Protein AF-A0AAX3SZV2-F1 (afdb_monomer)

Radius of gyration: 23.67 Å; Cα contacts (8 Å, |Δi|>4): 19; chains: 1; bounding box: 42×22×76 Å

Solvent-accessible surface area (backbone atoms only — not comparable to full-atom values): 6037 Å² total; per-residue (Å²): 130,87,80,81,71,80,52,79,66,55,51,52,48,54,53,51,53,49,52,53,50,51,50,50,51,53,51,51,53,52,52,50,52,53,52,50,54,52,47,52,53,53,50,56,53,54,66,71,45,92,61,97,43,70,66,72,57,49,50,54,52,52,51,48,54,54,49,53,52,54,49,52,54,51,50,53,51,51,53,50,50,53,52,53,49,52,52,56,52,52,53,51,53,49,53,57,48,52,60,45,53,64,57,74,76,108

Sequence (106 aa):
MDMKFWTTKEYKKIKRDFIIRNFAFGFCYFLFLISFIMCIVCFIISINFEVEIILVILFPFLLLILSVWNLFDLIMEHISEIKRFKVTVLKKQIEELEGKMLRGLR

Organism: Spiroplasma citri (NCBI:txid2133)

Foldseek 3Di:
DDCPDDDPVVLVVLVVVLVVVVVVLVVVVVVLVVLVVVLVVQQVVVVVPPDPPPPSNVVSVVVNVVSVVVNVVSVVVNVVSVVVNVVSVVVVVVVVVVVVVVVVVD

Mean predicted aligned error: 8.85 Å

Secondary structure (DSSP, 8-state):
----PPPHHHHHHHHHHHHHHHHHHHHHHHHHHHHHHHHHHHHHHHHHTT---HHHHHHHHHHHHHHHHHHHHHHHHHHHHHHHHHHHHHHHHHHHHHHHHHHHT-

Structure (mmCIF, N/CA/C/O backbone):
data_AF-A0AAX3SZV2-F1
#
_entry.id   AF-A0AAX3SZV2-F1
#
loop_
_atom_site.group_PDB
_atom_site.id
_atom_site.type_symbol
_atom_site.label_atom_id
_atom_site.label_alt_id
_atom_site.label_comp_id
_atom_site.label_asym_id
_atom_site.label_entity_id
_atom_site.label_seq_id
_atom_site.pdbx_PDB_ins_code
_atom_site.Cartn_x
_atom_site.Cartn_y
_atom_site.Cartn_z
_atom_site.occupancy
_atom_site.B_iso_or_equiv
_atom_site.auth_seq_id
_atom_site.auth_comp_id
_atom_site.auth_asym_id
_atom_site.auth_atom_id
_atom_site.pdbx_PDB_model_num
ATOM 1 N N . MET A 1 1 ? -18.310 15.865 25.641 1.00 40.84 1 MET A N 1
ATOM 2 C CA . MET A 1 1 ? -18.270 15.475 24.216 1.00 40.84 1 MET A CA 1
ATOM 3 C C . MET A 1 1 ? -18.672 14.013 24.177 1.00 40.84 1 MET A C 1
ATOM 5 O O . MET A 1 1 ? -17.958 13.205 24.757 1.00 40.84 1 MET A O 1
ATOM 9 N N . ASP A 1 2 ? -19.859 13.705 23.655 1.00 36.44 2 ASP A N 1
ATOM 10 C CA . ASP A 1 2 ? -20.458 12.371 23.756 1.00 36.44 2 ASP A CA 1
ATOM 11 C C . ASP A 1 2 ? -19.582 11.321 23.073 1.00 36.44 2 ASP A C 1
ATOM 13 O O . ASP A 1 2 ? -19.539 11.208 21.847 1.00 36.44 2 ASP A O 1
ATOM 17 N N . MET A 1 3 ? -18.879 10.533 23.883 1.00 47.41 3 MET A N 1
ATOM 18 C CA . MET A 1 3 ? -18.174 9.339 23.440 1.00 47.41 3 MET A CA 1
ATOM 19 C C . MET A 1 3 ? -19.209 8.236 23.199 1.00 47.41 3 MET A C 1
ATOM 21 O O . MET A 1 3 ? -19.333 7.289 23.969 1.00 47.41 3 MET A O 1
ATOM 25 N N . LYS A 1 4 ? -20.019 8.370 22.143 1.00 48.12 4 LYS A N 1
ATOM 26 C CA . LYS A 1 4 ? -20.800 7.238 21.634 1.00 48.12 4 LYS A CA 1
ATOM 27 C C . LYS A 1 4 ? -19.824 6.287 20.950 1.00 48.12 4 LYS A C 1
ATOM 29 O O . LYS A 1 4 ? -19.471 6.441 19.784 1.00 48.12 4 LYS A O 1
ATOM 34 N N . PHE A 1 5 ? -19.314 5.375 21.764 1.00 55.66 5 PHE A N 1
ATOM 35 C CA . PHE A 1 5 ? -18.343 4.362 21.403 1.00 55.66 5 PHE A CA 1
ATOM 36 C C . PHE A 1 5 ? -18.913 3.360 20.390 1.00 55.66 5 PHE A C 1
ATOM 38 O O . PHE A 1 5 ? -2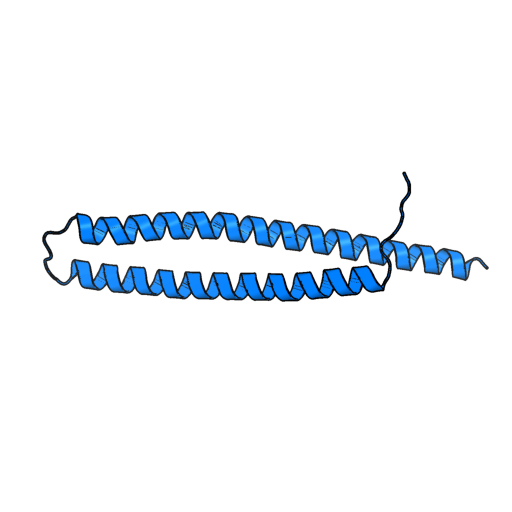0.102 3.032 20.402 1.00 55.66 5 PHE A O 1
ATOM 45 N N . TRP A 1 6 ? -18.045 2.910 19.485 1.00 60.31 6 TRP A N 1
ATOM 46 C CA . TRP A 1 6 ? -18.382 2.032 18.368 1.00 60.31 6 TRP A CA 1
ATOM 47 C C . TRP A 1 6 ? -18.782 0.647 18.887 1.00 60.31 6 TRP A C 1
ATOM 49 O O . TRP A 1 6 ? -18.086 0.038 19.699 1.00 60.31 6 TRP A O 1
ATOM 59 N N . THR A 1 7 ? -19.892 0.099 18.398 1.00 65.94 7 THR A N 1
ATOM 60 C CA . THR A 1 7 ? -20.349 -1.231 18.823 1.00 65.94 7 THR A CA 1
ATOM 61 C C . THR A 1 7 ? -19.358 -2.319 18.387 1.00 65.94 7 THR A C 1
ATOM 63 O O . THR A 1 7 ? -18.648 -2.202 17.383 1.00 65.94 7 THR A O 1
ATOM 66 N N . THR A 1 8 ? -19.335 -3.461 19.085 1.00 73.00 8 THR A N 1
ATOM 67 C CA . THR A 1 8 ? -18.438 -4.591 18.762 1.00 73.00 8 THR A CA 1
ATOM 68 C C . THR A 1 8 ? -18.598 -5.087 17.316 1.00 73.00 8 THR A C 1
ATOM 70 O O . THR A 1 8 ? -17.650 -5.621 16.734 1.00 73.00 8 THR A O 1
ATOM 73 N N . LYS A 1 9 ? -19.793 -4.911 16.727 1.00 79.88 9 LYS A N 1
ATOM 74 C CA . LYS A 1 9 ? -20.093 -5.215 15.319 1.00 79.88 9 LYS A CA 1
ATOM 75 C C . LYS A 1 9 ? -19.385 -4.255 14.367 1.00 79.88 9 LYS A C 1
ATOM 77 O O . LYS A 1 9 ? -18.789 -4.709 13.392 1.00 79.88 9 LYS A O 1
ATOM 82 N N . GLU A 1 10 ? -19.400 -2.959 14.655 1.00 80.19 10 GLU A N 1
ATOM 83 C CA . GLU A 1 10 ? -18.755 -1.974 13.792 1.00 80.19 10 GLU A CA 1
ATOM 84 C C . GLU A 1 10 ? -17.228 -2.093 13.844 1.00 80.19 10 GLU A C 1
ATOM 86 O O . GLU A 1 10 ? -16.582 -2.031 12.802 1.00 80.19 10 GLU A O 1
ATOM 91 N N . TYR A 1 11 ? -16.641 -2.404 15.007 1.00 82.38 11 TYR A N 1
ATOM 92 C CA . TYR A 1 11 ? -15.206 -2.710 15.076 1.00 82.38 11 TYR A CA 1
ATOM 93 C C . TYR A 1 11 ? -14.824 -3.925 14.214 1.00 82.38 11 TYR A C 1
ATOM 95 O O . TYR A 1 11 ? -13.802 -3.907 13.527 1.00 82.38 11 TYR A O 1
ATOM 103 N N . LYS A 1 12 ? -15.637 -4.994 14.222 1.00 86.44 12 LYS A N 1
ATOM 104 C CA . LYS A 1 12 ? -15.406 -6.162 13.352 1.00 86.44 12 LYS A CA 1
ATOM 105 C C . LYS A 1 12 ? -15.466 -5.780 11.870 1.00 86.44 12 LYS A C 1
ATOM 107 O O . LYS A 1 12 ? -14.671 -6.308 11.096 1.00 86.44 12 LYS A O 1
ATOM 112 N N . LYS A 1 13 ? -16.370 -4.867 11.494 1.00 89.25 13 LYS A N 1
ATOM 113 C CA . LYS A 1 13 ? -16.466 -4.331 10.131 1.00 89.25 13 LYS A CA 1
ATOM 114 C C . LYS A 1 13 ? -15.207 -3.544 9.757 1.00 89.25 13 LYS A C 1
ATOM 116 O O . LYS A 1 13 ? -14.555 -3.917 8.793 1.00 89.25 13 LYS A O 1
ATOM 121 N N . ILE A 1 14 ? -14.787 -2.583 10.586 1.00 87.38 14 ILE A N 1
ATOM 122 C CA . ILE A 1 14 ? -13.551 -1.804 10.371 1.00 87.38 14 ILE A CA 1
ATOM 123 C C . ILE A 1 14 ? -12.332 -2.723 10.232 1.00 87.38 14 ILE A C 1
ATOM 125 O O . ILE A 1 14 ? -11.516 -2.539 9.336 1.00 87.38 14 ILE A O 1
ATOM 129 N N . LYS A 1 15 ? -12.206 -3.739 11.096 1.00 88.69 15 LYS A N 1
ATOM 130 C CA . LYS A 1 15 ? -11.099 -4.703 11.028 1.00 88.69 15 LYS A CA 1
ATOM 131 C C . LYS A 1 15 ? -11.098 -5.488 9.716 1.00 88.69 15 LYS A C 1
ATOM 133 O O . LYS A 1 15 ? -10.032 -5.707 9.151 1.00 88.69 15 LYS A O 1
ATOM 138 N N . ARG A 1 16 ? -12.266 -5.934 9.245 1.00 92.00 16 ARG A N 1
ATOM 139 C CA . ARG A 1 16 ? -12.385 -6.636 7.961 1.00 92.00 16 ARG A CA 1
ATOM 140 C C . ARG A 1 16 ? -11.999 -5.715 6.805 1.00 92.00 16 ARG A C 1
ATOM 142 O O . ARG A 1 16 ? -11.196 -6.123 5.973 1.00 92.00 16 ARG A O 1
ATOM 149 N N . ASP A 1 17 ? -12.526 -4.496 6.792 1.00 91.75 17 ASP A N 1
ATOM 150 C CA . ASP A 1 17 ? -12.256 -3.516 5.738 1.00 91.75 17 ASP A CA 1
ATOM 151 C C . ASP A 1 17 ? -10.761 -3.170 5.681 1.00 91.75 17 ASP A C 1
ATOM 153 O O . ASP A 1 17 ? -10.176 -3.178 4.601 1.00 91.75 17 ASP A O 1
ATOM 157 N N . PHE A 1 18 ? -10.119 -2.987 6.840 1.00 91.12 18 PHE A N 1
ATOM 158 C CA . PHE A 1 18 ? -8.674 -2.773 6.941 1.00 91.12 18 PHE A CA 1
ATOM 159 C C . PHE A 1 18 ? -7.861 -3.944 6.370 1.00 91.12 18 PHE A C 1
ATOM 161 O O . PHE A 1 18 ? -6.897 -3.727 5.645 1.00 91.12 18 PHE A O 1
ATOM 168 N N . ILE A 1 19 ? -8.243 -5.197 6.651 1.00 92.25 19 ILE A N 1
ATOM 169 C CA . ILE A 1 19 ? -7.547 -6.376 6.103 1.00 92.25 19 ILE A CA 1
ATOM 170 C C . ILE A 1 19 ? -7.650 -6.407 4.574 1.00 92.25 19 ILE A C 1
ATOM 172 O O . ILE A 1 19 ? -6.648 -6.647 3.902 1.00 92.25 19 ILE A O 1
ATOM 176 N N . ILE A 1 20 ? -8.845 -6.156 4.030 1.00 93.88 20 ILE A N 1
ATOM 177 C CA . ILE A 1 20 ? -9.080 -6.151 2.580 1.00 93.88 20 ILE A CA 1
ATOM 178 C C . ILE A 1 20 ? -8.256 -5.047 1.914 1.00 93.88 20 ILE A C 1
ATOM 180 O O . ILE A 1 20 ? -7.573 -5.302 0.925 1.00 93.88 20 ILE A O 1
ATOM 184 N N . ARG A 1 21 ? -8.276 -3.835 2.472 1.00 91.00 21 ARG A N 1
ATOM 185 C CA . ARG A 1 21 ? -7.511 -2.700 1.948 1.00 91.00 21 ARG A CA 1
ATOM 186 C C . ARG A 1 21 ? -6.006 -2.921 2.054 1.00 91.00 21 ARG A C 1
ATOM 188 O O . ARG A 1 21 ? -5.303 -2.697 1.079 1.00 91.00 21 ARG A O 1
ATOM 195 N N . ASN A 1 22 ? -5.511 -3.458 3.168 1.00 91.69 22 ASN A N 1
ATOM 196 C CA . ASN A 1 22 ? -4.099 -3.820 3.324 1.00 91.69 22 ASN A CA 1
ATOM 197 C C . ASN A 1 22 ? -3.654 -4.870 2.291 1.00 91.69 22 ASN A C 1
ATOM 199 O O . ASN A 1 22 ? -2.565 -4.770 1.729 1.00 91.69 22 ASN A O 1
ATOM 203 N N . PHE A 1 23 ? -4.507 -5.856 1.998 1.00 93.25 23 PHE A N 1
ATOM 204 C CA . PHE A 1 23 ? -4.250 -6.812 0.922 1.00 93.25 23 PHE A CA 1
ATOM 205 C C . PHE A 1 23 ? -4.216 -6.126 -0.452 1.00 93.25 23 PHE A C 1
ATOM 207 O O . PHE A 1 23 ? -3.314 -6.393 -1.243 1.00 93.25 23 PHE A O 1
ATOM 214 N N . ALA A 1 24 ? -5.141 -5.196 -0.713 1.00 92.19 24 ALA A N 1
ATOM 215 C CA . ALA A 1 24 ? -5.149 -4.403 -1.940 1.00 92.19 24 ALA A CA 1
ATOM 216 C C . ALA A 1 24 ? -3.876 -3.547 -2.087 1.00 92.19 24 ALA A C 1
ATOM 218 O O . ALA A 1 24 ? -3.276 -3.554 -3.157 1.00 92.19 24 ALA A O 1
ATOM 219 N N . PHE A 1 25 ? -3.400 -2.894 -1.019 1.00 91.31 25 PHE A N 1
ATOM 220 C CA . PHE A 1 25 ? -2.119 -2.177 -1.031 1.00 91.31 25 PHE A CA 1
ATOM 221 C C . PHE A 1 25 ? -0.951 -3.104 -1.377 1.00 91.31 25 PHE A C 1
ATOM 223 O O . PHE A 1 25 ? -0.137 -2.766 -2.234 1.00 91.31 25 PHE A O 1
ATOM 230 N N . GLY A 1 26 ? -0.889 -4.289 -0.761 1.00 91.06 26 GLY A N 1
ATOM 231 C CA . GLY A 1 26 ? 0.128 -5.293 -1.081 1.00 91.06 26 GLY A CA 1
ATOM 232 C C . GLY A 1 26 ? 0.093 -5.719 -2.552 1.00 91.06 26 GLY A C 1
ATOM 233 O O . GLY A 1 26 ? 1.137 -5.799 -3.198 1.00 91.06 26 GLY A O 1
ATOM 234 N N . PHE A 1 27 ? -1.105 -5.926 -3.103 1.00 92.56 27 PHE A N 1
ATOM 235 C CA . PHE A 1 27 ? -1.287 -6.238 -4.519 1.00 92.56 27 PHE A CA 1
ATOM 236 C C . PHE A 1 27 ? -0.832 -5.088 -5.431 1.00 92.56 27 PHE A C 1
ATOM 238 O O . PHE A 1 27 ? -0.102 -5.324 -6.392 1.00 92.56 27 PHE A O 1
ATOM 245 N N . CYS A 1 28 ? -1.178 -3.839 -5.105 1.00 90.81 28 CYS A N 1
ATOM 246 C CA . CYS A 1 28 ? -0.713 -2.666 -5.846 1.00 90.81 28 CYS A CA 1
ATOM 247 C C . CYS A 1 28 ? 0.818 -2.563 -5.847 1.00 90.81 28 CYS A C 1
ATOM 249 O O . CYS A 1 28 ? 1.411 -2.337 -6.900 1.00 90.81 28 CYS A O 1
ATOM 251 N N . TYR A 1 29 ? 1.479 -2.785 -4.706 1.00 91.81 29 TYR A N 1
ATOM 252 C CA . TYR A 1 29 ? 2.944 -2.789 -4.637 1.00 91.81 29 TYR A CA 1
ATOM 253 C C . TYR A 1 29 ? 3.569 -3.866 -5.527 1.00 91.81 29 TYR A C 1
ATOM 255 O O . TYR A 1 29 ? 4.573 -3.614 -6.193 1.00 91.81 29 TYR A O 1
ATOM 263 N N . PHE A 1 30 ? 2.957 -5.049 -5.587 1.00 92.06 30 PHE A N 1
ATOM 264 C CA . PHE A 1 30 ? 3.410 -6.118 -6.471 1.00 92.06 30 PHE A CA 1
ATOM 265 C C . PHE A 1 30 ? 3.261 -5.748 -7.957 1.00 92.06 30 PHE A C 1
ATOM 267 O O . PHE A 1 30 ? 4.182 -5.971 -8.743 1.00 92.06 30 PHE A O 1
ATOM 274 N N . LEU A 1 31 ? 2.149 -5.115 -8.342 1.00 89.00 31 LEU A N 1
ATOM 275 C CA . LEU A 1 31 ? 1.959 -4.608 -9.706 1.00 89.00 31 LEU A CA 1
ATOM 276 C C . LEU A 1 31 ? 2.971 -3.516 -10.070 1.00 89.00 31 LEU A C 1
ATOM 278 O O . LEU A 1 31 ? 3.492 -3.518 -11.188 1.00 89.00 31 LEU A O 1
ATOM 282 N N . PHE A 1 32 ? 3.281 -2.613 -9.136 1.00 88.69 32 PHE A N 1
ATOM 283 C CA . PHE A 1 32 ? 4.327 -1.607 -9.325 1.00 88.69 32 PHE A CA 1
ATOM 284 C C . PHE A 1 32 ? 5.690 -2.251 -9.577 1.00 88.69 32 PHE A C 1
ATOM 286 O O . PHE A 1 32 ? 6.391 -1.842 -10.500 1.00 88.69 32 PHE A O 1
ATOM 293 N N . LEU A 1 33 ? 6.040 -3.292 -8.814 1.00 88.88 33 LEU A N 1
ATOM 294 C CA . LEU A 1 33 ? 7.287 -4.029 -9.004 1.00 88.88 33 LEU A CA 1
ATOM 295 C C . LEU A 1 33 ? 7.372 -4.654 -10.404 1.00 88.88 33 LEU A C 1
ATOM 297 O O . LEU A 1 33 ? 8.377 -4.479 -11.090 1.00 88.88 33 LEU A O 1
ATOM 301 N N . ILE A 1 34 ? 6.314 -5.339 -10.852 1.00 89.94 34 ILE A N 1
ATOM 302 C CA . ILE A 1 34 ? 6.267 -5.931 -12.199 1.00 89.94 34 ILE A CA 1
ATOM 303 C C . ILE A 1 34 ? 6.408 -4.845 -13.269 1.00 89.94 34 ILE A C 1
ATOM 305 O O . ILE A 1 34 ? 7.207 -4.984 -14.193 1.00 89.94 34 ILE A O 1
ATOM 309 N N . SER A 1 35 ? 5.662 -3.748 -13.130 1.00 85.06 35 SER A N 1
ATOM 310 C CA . SER A 1 35 ? 5.678 -2.643 -14.094 1.00 85.06 35 SER A CA 1
ATOM 311 C C . SER A 1 35 ? 7.064 -2.005 -14.197 1.00 85.06 35 SER A C 1
ATOM 313 O O . SER A 1 35 ? 7.538 -1.719 -15.295 1.00 85.06 35 SER A O 1
ATOM 315 N N . PHE A 1 36 ? 7.750 -1.847 -13.064 1.00 84.88 36 PHE A N 1
ATOM 316 C CA . PHE A 1 36 ? 9.118 -1.344 -13.006 1.00 84.88 36 PHE A CA 1
ATOM 317 C C . PHE A 1 36 ? 10.108 -2.272 -13.725 1.00 84.88 36 PHE A C 1
ATOM 319 O O . PHE A 1 36 ? 10.903 -1.805 -14.541 1.00 84.88 36 PHE A O 1
ATOM 326 N N . ILE A 1 37 ? 10.018 -3.588 -13.494 1.00 87.31 37 ILE A N 1
ATOM 327 C CA . ILE A 1 37 ? 10.853 -4.585 -14.186 1.00 87.31 37 ILE A CA 1
ATOM 328 C C . ILE A 1 37 ? 10.631 -4.511 -15.701 1.00 87.31 37 ILE A C 1
ATOM 330 O O . ILE A 1 37 ? 11.597 -4.464 -16.462 1.00 87.31 37 ILE A O 1
ATOM 334 N N . MET A 1 38 ? 9.373 -4.436 -16.145 1.00 84.12 38 MET A N 1
ATOM 335 C CA . MET A 1 38 ? 9.039 -4.311 -17.567 1.00 84.12 38 MET A CA 1
ATOM 336 C C . MET A 1 38 ? 9.618 -3.034 -18.185 1.00 84.12 38 MET A C 1
ATOM 338 O O . MET A 1 38 ? 10.167 -3.089 -19.283 1.00 84.12 38 MET A O 1
ATOM 342 N N . CYS A 1 39 ? 9.566 -1.900 -17.476 1.00 81.12 39 CYS A N 1
ATOM 343 C CA . CYS A 1 39 ? 10.164 -0.648 -17.948 1.00 81.12 39 CYS A CA 1
ATOM 344 C C . CYS A 1 39 ? 11.682 -0.775 -18.144 1.00 81.12 39 CYS A C 1
ATOM 346 O O . CYS A 1 39 ? 12.198 -0.319 -19.164 1.00 81.12 39 CYS A O 1
ATOM 348 N N . ILE A 1 40 ? 12.392 -1.430 -17.216 1.00 82.06 40 ILE A N 1
ATOM 349 C CA . ILE A 1 40 ? 13.838 -1.679 -17.339 1.00 82.06 40 ILE A CA 1
ATOM 350 C C . ILE A 1 40 ? 14.142 -2.565 -18.548 1.00 82.06 40 ILE A C 1
ATOM 352 O O . ILE A 1 40 ? 15.038 -2.251 -19.329 1.00 82.06 40 ILE A O 1
ATOM 356 N N . VAL A 1 41 ? 13.396 -3.658 -18.728 1.00 84.44 41 VAL A N 1
ATOM 357 C CA . VAL A 1 41 ? 13.586 -4.568 -19.868 1.00 84.44 41 VAL A CA 1
ATOM 358 C C . VAL A 1 41 ? 13.383 -3.823 -21.190 1.00 84.44 41 VAL A C 1
ATOM 360 O O . VAL A 1 41 ? 14.234 -3.908 -22.076 1.00 84.44 41 VAL A O 1
ATOM 363 N N . CYS A 1 42 ? 12.310 -3.036 -21.307 1.00 78.00 42 CYS A N 1
ATOM 364 C CA . CYS A 1 42 ? 12.054 -2.208 -22.487 1.00 78.00 42 CYS A CA 1
ATOM 365 C C . CYS A 1 42 ? 13.176 -1.195 -22.740 1.00 78.00 42 CYS A C 1
ATOM 367 O O . CYS A 1 42 ? 13.576 -1.002 -23.888 1.00 78.00 42 CYS A O 1
ATOM 369 N N . PHE A 1 43 ? 13.707 -0.572 -21.686 1.00 76.56 43 PHE A N 1
ATOM 370 C CA . PHE A 1 43 ? 14.820 0.370 -21.790 1.00 76.56 43 PHE A CA 1
ATOM 371 C C . PHE A 1 43 ? 16.095 -0.299 -22.324 1.00 76.56 43 PHE A C 1
ATOM 373 O O . PHE A 1 43 ? 16.701 0.209 -23.263 1.0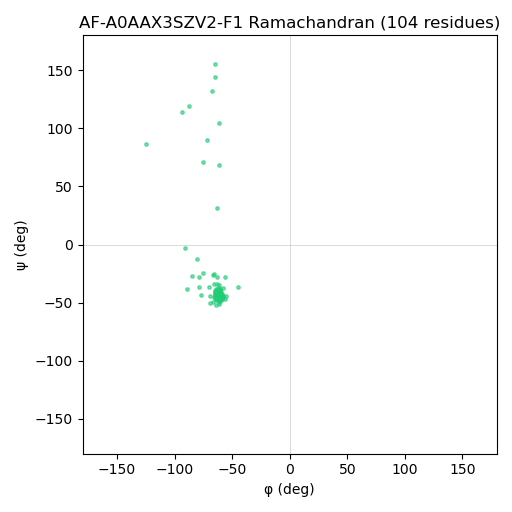0 76.56 43 PHE A O 1
ATOM 380 N N . ILE A 1 44 ? 16.463 -1.472 -21.796 1.00 79.31 44 ILE A N 1
ATOM 381 C CA . ILE A 1 44 ? 17.646 -2.227 -22.247 1.00 79.31 44 ILE A CA 1
ATOM 382 C C . ILE A 1 44 ? 17.513 -2.637 -23.720 1.00 79.31 44 ILE A C 1
ATOM 384 O O . ILE A 1 44 ? 18.459 -2.478 -24.490 1.00 79.31 44 ILE A O 1
ATOM 388 N N . ILE A 1 45 ? 16.341 -3.132 -24.133 1.00 79.31 45 ILE A N 1
ATOM 389 C CA . ILE A 1 45 ? 16.081 -3.487 -25.538 1.00 79.31 45 ILE A CA 1
ATOM 390 C C . ILE A 1 45 ? 16.213 -2.247 -26.431 1.00 79.31 45 ILE A C 1
ATOM 392 O O . ILE A 1 45 ? 16.853 -2.315 -27.476 1.00 79.31 45 ILE A O 1
ATOM 396 N N . SER A 1 46 ? 15.660 -1.112 -25.998 1.00 73.94 46 SER A N 1
ATOM 397 C CA . SER A 1 46 ? 15.664 0.134 -26.776 1.00 73.94 46 SER A CA 1
ATOM 398 C C . SER A 1 46 ? 17.059 0.734 -26.969 1.00 73.94 46 SER A C 1
ATOM 400 O O . SER A 1 46 ? 17.265 1.443 -27.942 1.00 73.94 46 SER A O 1
ATOM 402 N N . ILE A 1 47 ? 18.007 0.470 -26.061 1.00 73.44 47 ILE A N 1
ATOM 403 C CA . ILE A 1 47 ? 19.409 0.901 -26.206 1.00 73.44 47 ILE A CA 1
ATOM 404 C C . ILE A 1 47 ? 20.185 -0.016 -27.161 1.00 73.44 47 ILE A C 1
ATOM 406 O O . ILE A 1 47 ? 21.051 0.454 -27.891 1.00 73.44 47 ILE A O 1
ATOM 410 N N . ASN A 1 48 ? 19.904 -1.322 -27.135 1.00 72.44 48 ASN A N 1
ATOM 411 C CA . ASN A 1 48 ? 20.660 -2.316 -27.904 1.00 72.44 48 ASN A CA 1
ATOM 412 C C . ASN A 1 48 ? 20.281 -2.369 -29.389 1.00 72.44 48 ASN A C 1
ATOM 414 O O . ASN A 1 48 ? 21.101 -2.762 -30.214 1.00 72.44 48 ASN A O 1
ATOM 418 N N . PHE A 1 49 ? 19.049 -2.011 -29.738 1.00 67.25 49 PHE A N 1
ATOM 419 C CA . PHE A 1 49 ? 18.690 -1.732 -31.121 1.00 67.25 49 PHE A CA 1
ATOM 420 C C . PHE A 1 49 ? 19.009 -0.253 -31.352 1.00 67.25 49 PHE A C 1
ATOM 422 O O . PHE A 1 49 ? 18.447 0.571 -30.642 1.00 67.25 49 PHE A O 1
ATOM 429 N N . GLU A 1 50 ? 19.907 0.086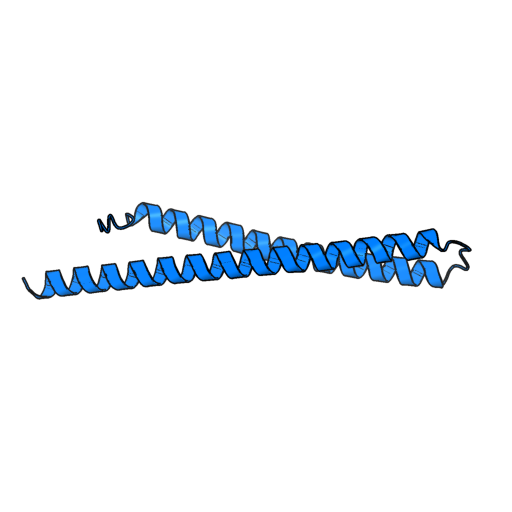 -32.286 1.00 63.50 50 GLU A N 1
ATOM 430 C CA . GLU A 1 50 ? 20.252 1.467 -32.689 1.00 63.50 50 GLU A CA 1
ATOM 431 C C . GLU A 1 50 ? 19.028 2.198 -33.272 1.00 63.50 50 GLU A C 1
ATOM 433 O O . GLU A 1 50 ? 18.898 2.446 -34.468 1.00 63.50 50 GLU A O 1
ATOM 438 N N . VAL A 1 51 ? 18.056 2.477 -32.418 1.00 58.78 51 VAL A N 1
ATOM 439 C CA . VAL A 1 51 ? 16.777 3.066 -32.759 1.00 58.78 51 VAL A CA 1
ATOM 440 C C . VAL A 1 51 ? 16.951 4.567 -32.575 1.00 58.78 51 VAL A C 1
ATOM 442 O O . VAL A 1 51 ? 17.143 5.039 -31.457 1.00 58.78 51 VAL A O 1
ATOM 445 N N . GLU A 1 52 ? 16.880 5.324 -33.671 1.00 57.91 52 GLU A N 1
ATOM 446 C CA . GLU A 1 52 ? 17.009 6.793 -33.748 1.00 57.91 52 GLU A CA 1
ATOM 447 C C . GLU A 1 52 ? 15.910 7.580 -32.987 1.00 57.91 52 GLU A C 1
ATOM 449 O O . GLU A 1 52 ? 15.487 8.659 -33.398 1.00 57.91 52 GLU A O 1
ATOM 454 N N . ILE A 1 53 ? 15.372 7.062 -31.883 1.00 60.12 53 ILE A N 1
AT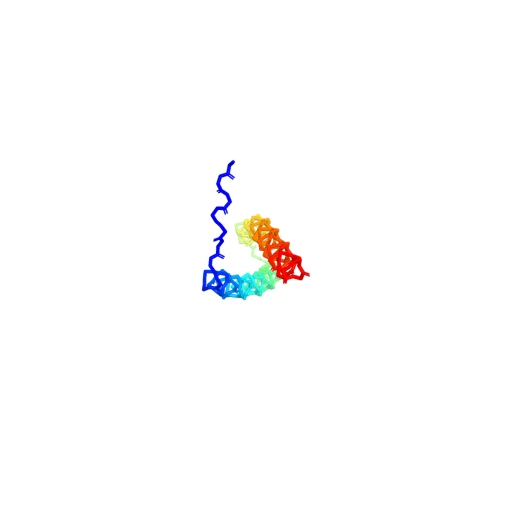OM 455 C CA . ILE A 1 53 ? 14.098 7.523 -31.339 1.00 60.12 53 ILE A CA 1
ATOM 456 C C . ILE A 1 53 ? 14.260 7.957 -29.885 1.00 60.12 53 ILE A C 1
ATOM 458 O O . ILE A 1 53 ? 13.943 7.243 -28.935 1.00 60.12 53 ILE A O 1
ATOM 462 N N . ILE A 1 54 ? 14.650 9.222 -29.731 1.00 61.09 54 ILE A N 1
ATOM 463 C CA . ILE A 1 54 ? 14.543 10.004 -28.489 1.00 61.09 54 ILE A CA 1
ATOM 464 C C . ILE A 1 54 ? 13.157 9.807 -27.827 1.00 61.09 54 ILE A C 1
ATOM 466 O O . ILE A 1 54 ? 13.066 9.675 -26.608 1.00 61.09 54 ILE A O 1
ATOM 470 N N . LEU A 1 55 ? 12.083 9.677 -28.622 1.00 59.97 55 LEU A N 1
ATOM 471 C CA . LEU A 1 55 ? 10.710 9.425 -28.153 1.00 59.97 55 LEU A CA 1
ATOM 472 C C . LEU A 1 55 ? 10.500 8.050 -27.475 1.00 59.97 55 LEU A C 1
ATOM 474 O O . LEU A 1 55 ? 9.713 7.952 -26.535 1.00 59.97 55 LEU A O 1
ATOM 478 N N . VAL A 1 56 ? 11.198 6.999 -27.925 1.00 64.50 56 VAL A N 1
ATOM 479 C CA . VAL A 1 56 ? 11.080 5.617 -27.413 1.00 64.50 56 VAL A CA 1
ATOM 480 C C . VAL A 1 56 ? 11.781 5.473 -26.069 1.00 64.50 56 VAL A C 1
ATOM 482 O O . VAL A 1 56 ? 11.382 4.638 -25.270 1.00 64.50 56 VAL A O 1
ATOM 485 N N . ILE A 1 57 ? 12.764 6.327 -25.780 1.00 67.62 57 ILE A N 1
ATOM 486 C CA . ILE A 1 57 ? 13.442 6.385 -24.481 1.00 67.62 57 ILE A CA 1
ATOM 487 C C . ILE A 1 57 ? 12.721 7.343 -23.517 1.00 67.62 57 ILE A C 1
ATOM 489 O O . ILE A 1 57 ? 12.579 7.032 -22.332 1.00 67.62 57 ILE A O 1
ATOM 493 N N . LEU A 1 58 ? 12.214 8.480 -24.012 1.00 74.25 58 LEU A N 1
ATOM 494 C CA . LEU A 1 58 ? 11.474 9.463 -23.206 1.00 74.25 58 LEU A CA 1
ATOM 495 C C . LEU A 1 58 ? 10.166 8.910 -22.642 1.00 74.25 58 LEU A C 1
ATOM 497 O O . LEU A 1 58 ? 9.816 9.222 -21.505 1.00 74.25 58 LEU A O 1
ATOM 501 N N . PHE A 1 59 ? 9.444 8.091 -23.409 1.00 75.38 59 PHE A N 1
ATOM 502 C CA . PHE A 1 59 ? 8.151 7.566 -22.979 1.00 75.38 59 PHE A CA 1
ATOM 503 C C . PHE A 1 59 ? 8.255 6.606 -21.769 1.00 75.38 59 PHE A C 1
ATOM 505 O O . PHE A 1 59 ? 7.576 6.858 -20.770 1.00 75.38 59 PHE A O 1
ATOM 512 N N . PRO A 1 60 ? 9.141 5.587 -21.751 1.00 74.62 60 PRO A N 1
ATOM 513 C CA . PRO A 1 60 ? 9.421 4.783 -20.558 1.00 74.62 60 PRO A CA 1
ATOM 514 C C . PRO A 1 60 ? 9.910 5.611 -19.368 1.00 74.62 60 PRO A C 1
ATOM 516 O O . PRO A 1 60 ? 9.526 5.331 -18.236 1.00 74.62 60 PRO A O 1
ATOM 519 N N . PHE A 1 61 ? 10.718 6.649 -19.607 1.00 76.56 61 PHE A N 1
ATOM 520 C CA . PHE A 1 61 ? 11.187 7.546 -18.548 1.00 76.56 61 PHE A CA 1
ATOM 521 C C . PHE A 1 61 ? 10.042 8.341 -17.912 1.00 76.56 61 PHE A C 1
ATOM 523 O O . PHE A 1 61 ? 9.949 8.424 -16.689 1.00 76.56 61 PHE A O 1
ATOM 530 N N . LEU A 1 62 ? 9.137 8.889 -18.727 1.00 82.06 62 LEU A N 1
ATOM 531 C CA . LEU A 1 62 ? 7.952 9.592 -18.243 1.00 82.06 62 LEU A CA 1
ATOM 532 C C . LEU A 1 62 ? 7.035 8.648 -17.454 1.00 82.06 62 LEU A C 1
ATOM 534 O O . LEU A 1 62 ? 6.577 9.003 -16.367 1.00 82.06 62 LEU A O 1
ATOM 538 N N . LEU A 1 63 ? 6.812 7.431 -17.962 1.00 78.50 63 LEU A N 1
ATOM 539 C CA . LEU A 1 63 ? 6.053 6.398 -17.253 1.00 78.50 63 LEU A CA 1
ATOM 540 C C . LEU A 1 63 ? 6.701 6.032 -15.919 1.00 78.50 63 LEU A C 1
ATOM 542 O O . LEU A 1 63 ? 5.992 5.861 -14.928 1.00 78.50 63 LEU A O 1
ATOM 546 N N . LEU A 1 64 ? 8.031 5.957 -15.863 1.00 80.19 64 LEU A N 1
ATOM 547 C CA . LEU A 1 64 ? 8.760 5.681 -14.634 1.00 80.19 64 LEU A CA 1
ATOM 548 C C . LEU A 1 64 ? 8.565 6.796 -13.597 1.00 80.19 64 LEU A C 1
ATOM 550 O O . LEU A 1 64 ? 8.251 6.501 -12.446 1.00 80.19 64 LEU A O 1
ATOM 554 N N . ILE A 1 65 ? 8.685 8.065 -14.001 1.00 84.38 65 ILE A N 1
ATOM 555 C CA . ILE A 1 65 ? 8.467 9.222 -13.115 1.00 84.38 65 ILE A CA 1
ATOM 556 C C . ILE A 1 65 ? 7.030 9.217 -12.576 1.00 84.38 65 ILE A C 1
ATOM 558 O O . ILE A 1 65 ? 6.831 9.313 -11.364 1.00 84.38 65 ILE A O 1
ATOM 562 N N . LEU A 1 66 ? 6.032 9.040 -13.449 1.00 83.62 66 LEU A N 1
ATOM 563 C CA . LEU A 1 66 ? 4.625 8.943 -13.042 1.00 83.62 66 LEU A CA 1
ATOM 564 C C . LEU A 1 66 ? 4.385 7.761 -12.094 1.00 83.62 66 LEU A C 1
ATOM 566 O O . LEU A 1 66 ? 3.632 7.879 -11.129 1.00 83.62 66 LEU A O 1
ATOM 570 N N . SER A 1 67 ? 5.052 6.632 -12.333 1.00 82.00 67 SER A N 1
ATOM 571 C CA . SER A 1 67 ? 4.949 5.448 -11.479 1.00 82.00 67 SER A CA 1
ATOM 572 C C . SER A 1 67 ? 5.512 5.707 -10.082 1.00 82.00 67 SER A C 1
ATOM 574 O O . SER A 1 67 ? 4.878 5.353 -9.092 1.00 82.00 67 SER A O 1
ATOM 576 N N . VAL A 1 68 ? 6.672 6.361 -9.986 1.00 85.12 68 VAL A N 1
ATOM 577 C CA . VAL A 1 68 ? 7.282 6.731 -8.700 1.00 85.12 68 VAL A CA 1
ATOM 578 C C . VAL A 1 68 ? 6.399 7.715 -7.934 1.00 85.12 68 VAL A C 1
ATOM 580 O O . VAL A 1 68 ? 6.208 7.545 -6.730 1.00 85.12 68 VAL A O 1
ATOM 583 N N . TRP A 1 69 ? 5.820 8.703 -8.621 1.00 88.00 69 TRP A N 1
ATOM 584 C CA . TRP A 1 69 ? 4.892 9.648 -8.000 1.00 88.00 69 TRP A CA 1
ATOM 585 C C . TRP A 1 69 ? 3.655 8.940 -7.434 1.00 88.00 69 TRP A C 1
ATOM 587 O O . TRP A 1 69 ? 3.345 9.068 -6.251 1.00 88.00 69 TRP A O 1
ATOM 597 N N . ASN A 1 70 ? 2.991 8.116 -8.248 1.00 86.75 70 ASN A N 1
ATOM 598 C CA . ASN A 1 70 ? 1.814 7.361 -7.815 1.00 86.75 70 ASN A CA 1
ATOM 599 C C . ASN A 1 70 ? 2.132 6.395 -6.664 1.00 86.75 70 ASN A C 1
ATOM 601 O O . ASN A 1 70 ? 1.305 6.189 -5.777 1.00 86.75 70 ASN A O 1
ATOM 605 N N . LEU A 1 71 ? 3.334 5.811 -6.654 1.00 89.25 71 LEU A N 1
ATOM 606 C CA . LEU A 1 71 ? 3.792 4.964 -5.559 1.00 89.25 71 LEU A CA 1
ATOM 607 C C . LEU A 1 71 ? 3.936 5.761 -4.256 1.00 89.25 71 LEU A C 1
ATOM 609 O O . LEU A 1 71 ? 3.569 5.256 -3.197 1.00 89.25 71 LEU A O 1
ATOM 613 N N . PHE A 1 72 ? 4.442 6.995 -4.321 1.00 90.94 72 PHE A N 1
ATOM 614 C CA . PHE A 1 72 ? 4.552 7.861 -3.148 1.00 90.94 72 PHE A CA 1
ATOM 615 C C . PHE A 1 72 ? 3.178 8.157 -2.535 1.00 90.94 72 PHE A C 1
ATOM 617 O O . PHE A 1 72 ? 2.991 7.948 -1.334 1.00 90.94 72 PHE A O 1
ATOM 624 N N . ASP A 1 73 ? 2.207 8.561 -3.356 1.00 90.25 73 ASP A N 1
ATOM 625 C CA . ASP A 1 73 ? 0.840 8.835 -2.898 1.00 90.25 73 ASP A CA 1
ATOM 626 C C . ASP A 1 73 ? 0.193 7.581 -2.286 1.00 90.25 73 ASP A C 1
ATOM 628 O O . ASP A 1 73 ? -0.370 7.639 -1.188 1.00 90.25 73 ASP A O 1
ATOM 632 N N . LEU A 1 74 ? 0.370 6.420 -2.928 1.00 92.06 74 LEU A N 1
ATOM 633 C CA . LEU A 1 74 ? -0.114 5.131 -2.430 1.00 92.06 74 LEU A CA 1
ATOM 634 C C . LEU A 1 74 ? 0.496 4.768 -1.065 1.00 92.06 74 LEU A C 1
ATOM 636 O O . LEU A 1 74 ? -0.213 4.315 -0.164 1.00 92.06 74 LEU A O 1
ATOM 640 N N . ILE A 1 75 ? 1.804 4.979 -0.886 1.00 93.00 75 ILE A N 1
ATOM 641 C CA . ILE A 1 75 ? 2.492 4.736 0.389 1.00 93.00 75 ILE A CA 1
ATOM 642 C C . ILE A 1 75 ? 1.954 5.671 1.475 1.00 93.00 75 ILE A C 1
ATOM 644 O O . ILE A 1 75 ? 1.694 5.229 2.598 1.00 93.00 75 ILE A O 1
ATOM 648 N N . MET A 1 76 ? 1.766 6.954 1.160 1.00 94.44 76 MET A N 1
ATOM 649 C CA . MET A 1 76 ? 1.245 7.935 2.112 1.00 94.44 76 MET A CA 1
ATOM 650 C C . MET A 1 76 ? -0.185 7.602 2.540 1.00 94.44 76 MET A C 1
ATOM 652 O O . MET A 1 76 ? -0.502 7.670 3.735 1.00 94.44 76 MET A O 1
ATOM 656 N N . GLU A 1 77 ? -1.028 7.174 1.600 1.00 93.31 77 GLU A N 1
ATOM 657 C CA . GLU A 1 77 ? -2.378 6.703 1.893 1.00 93.31 77 GLU A CA 1
ATOM 658 C C . GLU A 1 77 ? -2.353 5.458 2.788 1.00 93.31 77 GLU A C 1
ATOM 660 O O . GLU A 1 77 ? -3.006 5.436 3.836 1.00 93.31 77 GLU A O 1
ATOM 665 N N . HIS A 1 78 ? -1.525 4.467 2.456 1.00 94.69 78 HIS A N 1
ATOM 666 C CA . HIS A 1 78 ? -1.400 3.245 3.243 1.00 94.69 78 HIS A CA 1
ATOM 667 C C . HIS A 1 78 ? -0.929 3.529 4.681 1.00 94.69 78 HIS A C 1
ATOM 669 O O . HIS A 1 78 ? -1.511 3.034 5.651 1.00 94.69 78 HIS A O 1
ATOM 675 N N . ILE A 1 79 ? 0.081 4.388 4.857 1.00 93.56 79 ILE A N 1
ATOM 676 C CA . ILE A 1 79 ? 0.553 4.810 6.185 1.00 93.56 79 ILE A CA 1
ATOM 677 C C . ILE A 1 79 ? -0.563 5.522 6.958 1.00 93.56 79 ILE A C 1
ATOM 679 O O . ILE A 1 79 ? -0.739 5.275 8.156 1.00 93.56 79 ILE A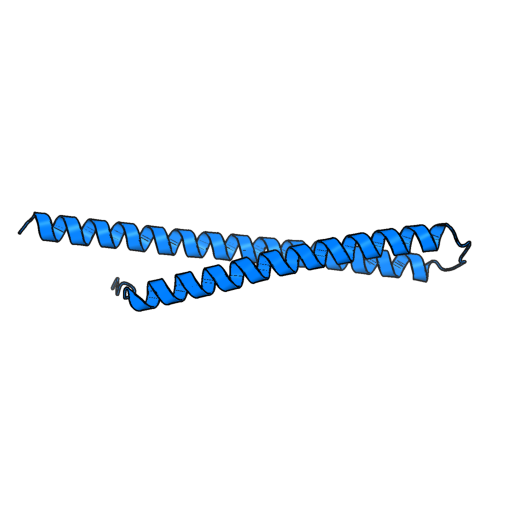 O 1
ATOM 683 N N . SER A 1 80 ? -1.312 6.410 6.300 1.00 93.56 80 SER A N 1
ATOM 684 C CA . SER A 1 80 ? -2.457 7.104 6.898 1.00 93.56 80 SER A CA 1
ATOM 685 C C . SER A 1 80 ? -3.513 6.111 7.379 1.00 93.56 80 SER A C 1
ATOM 687 O O . SER A 1 80 ? -4.000 6.220 8.508 1.00 93.56 80 SER A O 1
ATOM 689 N N . GLU A 1 81 ? -3.813 5.091 6.578 1.00 92.31 81 GLU A N 1
ATOM 690 C CA . GLU A 1 81 ? -4.778 4.056 6.928 1.00 92.31 81 GLU A CA 1
ATOM 691 C C . GLU A 1 81 ? -4.313 3.205 8.120 1.00 92.31 81 GLU A C 1
ATOM 693 O O . GLU A 1 81 ? -5.065 3.028 9.083 1.00 92.31 81 GLU A O 1
ATOM 698 N N . ILE A 1 82 ? -3.045 2.776 8.137 1.00 92.88 82 ILE A N 1
ATOM 699 C CA . ILE A 1 82 ? -2.444 2.065 9.278 1.00 92.88 82 ILE A CA 1
ATOM 700 C C . ILE A 1 82 ? -2.517 2.916 10.550 1.00 92.88 82 ILE A C 1
ATOM 702 O O . ILE A 1 82 ? -2.874 2.409 11.619 1.00 92.88 82 ILE A O 1
ATOM 706 N N . LYS A 1 83 ? -2.189 4.212 10.463 1.00 92.12 83 LYS A N 1
ATOM 707 C CA . LYS A 1 83 ? -2.264 5.133 11.607 1.00 92.12 83 LYS A CA 1
ATOM 708 C C . LYS A 1 83 ? -3.693 5.235 12.139 1.00 92.12 83 LYS A C 1
ATOM 710 O O . LYS A 1 83 ? -3.891 5.100 13.347 1.00 92.12 83 LYS A O 1
ATOM 715 N N . ARG A 1 84 ? -4.687 5.415 11.261 1.00 90.38 84 ARG A N 1
ATOM 716 C CA . ARG A 1 84 ? -6.107 5.459 11.652 1.00 90.38 84 ARG A CA 1
ATOM 717 C C . ARG A 1 84 ? -6.528 4.164 12.337 1.00 90.38 84 ARG A C 1
ATOM 719 O O . ARG A 1 84 ? -7.107 4.219 13.419 1.00 90.38 84 ARG A O 1
ATOM 726 N N . PHE A 1 85 ? -6.177 3.013 11.765 1.00 90.44 85 PHE A N 1
ATOM 727 C CA . PHE A 1 85 ? -6.522 1.720 12.346 1.00 90.44 85 PHE A CA 1
ATOM 728 C C . PHE A 1 85 ? -5.889 1.519 13.730 1.00 90.44 85 PHE A C 1
ATOM 730 O O . PHE A 1 85 ? -6.585 1.116 14.662 1.00 90.44 85 PHE A O 1
ATOM 737 N N . LYS A 1 86 ? -4.609 1.875 13.915 1.00 90.06 86 LYS A N 1
ATOM 738 C CA . LYS A 1 86 ? -3.941 1.820 15.229 1.00 90.06 86 LYS A CA 1
ATOM 739 C C . LYS A 1 86 ? -4.660 2.663 16.283 1.00 90.06 86 LYS A C 1
ATOM 741 O O . LYS A 1 86 ? -4.878 2.179 17.391 1.00 90.06 86 LYS A O 1
ATOM 746 N N . VAL A 1 87 ? -5.070 3.886 15.939 1.00 89.62 87 VAL A N 1
ATOM 747 C CA . VAL A 1 87 ? -5.839 4.752 16.850 1.00 89.62 87 VAL A CA 1
ATOM 748 C C . VAL A 1 87 ? -7.179 4.109 17.214 1.00 89.62 87 VAL A C 1
ATOM 750 O O . VAL A 1 87 ? -7.553 4.101 18.384 1.00 89.62 87 VAL A O 1
ATOM 753 N N . THR A 1 88 ? -7.886 3.521 16.246 1.00 87.06 88 THR A N 1
ATOM 754 C CA . THR A 1 88 ? -9.149 2.811 16.499 1.00 87.06 88 THR A CA 1
ATOM 755 C C . THR A 1 88 ? -8.962 1.602 17.418 1.00 87.06 88 THR A C 1
ATOM 757 O O . THR A 1 88 ? -9.780 1.375 18.307 1.00 87.06 88 THR A O 1
ATOM 760 N N . VAL A 1 89 ? -7.885 0.831 17.243 1.00 86.94 89 VAL A N 1
ATOM 761 C CA . VAL A 1 89 ? -7.564 -0.309 18.116 1.00 86.94 89 VAL A CA 1
ATOM 762 C C . VAL A 1 89 ? -7.264 0.156 19.540 1.00 86.94 89 VAL A C 1
ATOM 764 O O . VAL A 1 89 ? -7.808 -0.421 20.480 1.00 86.94 89 VAL A O 1
ATOM 767 N N . LEU A 1 90 ? -6.454 1.207 19.700 1.00 86.75 90 LEU A N 1
ATOM 768 C CA . LEU A 1 90 ? -6.102 1.754 21.011 1.00 86.75 90 LEU A CA 1
ATOM 769 C C . LEU A 1 90 ? -7.345 2.242 21.767 1.00 86.75 90 LEU A C 1
ATOM 771 O O . LEU A 1 90 ? -7.531 1.896 22.930 1.00 86.75 90 LEU A O 1
ATOM 775 N N . LYS A 1 91 ? -8.231 2.988 21.091 1.00 84.25 91 LYS A N 1
ATOM 776 C CA . LYS A 1 91 ? -9.498 3.458 21.677 1.00 84.25 91 LYS A CA 1
ATOM 77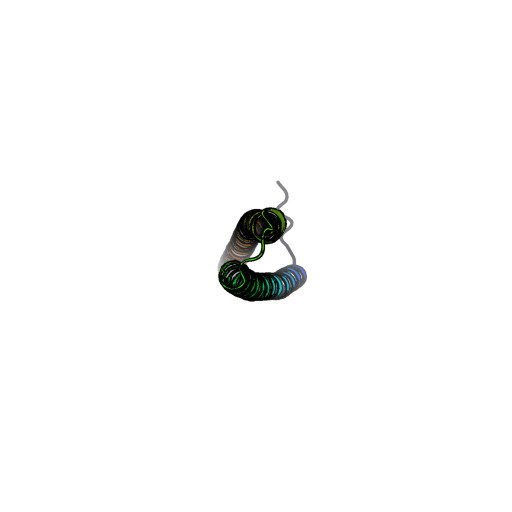7 C C . LYS A 1 91 ? -10.334 2.298 22.211 1.00 84.25 91 LYS A C 1
ATOM 779 O O . LYS A 1 91 ? -10.743 2.322 23.365 1.00 84.25 91 LYS A O 1
ATOM 784 N N . LYS A 1 92 ? -10.477 1.235 21.417 1.00 82.06 92 LYS A N 1
ATOM 785 C CA . LYS A 1 92 ? -11.218 0.047 21.843 1.00 82.06 92 LYS A CA 1
ATOM 786 C C . LYS A 1 92 ? -10.581 -0.661 23.046 1.00 82.06 92 LYS A C 1
ATOM 788 O O . LYS A 1 92 ? -11.294 -1.155 23.912 1.00 82.06 92 LYS A O 1
ATOM 793 N N . GLN A 1 93 ? -9.252 -0.738 23.109 1.00 84.06 93 GLN A N 1
ATOM 794 C CA . GLN A 1 93 ? -8.565 -1.340 24.258 1.00 84.06 93 GLN A CA 1
ATOM 795 C C . GLN A 1 93 ? -8.794 -0.538 25.544 1.00 84.06 93 GLN A C 1
ATOM 797 O O . GLN A 1 93 ? -9.007 -1.140 26.594 1.00 84.06 93 GLN A O 1
ATOM 802 N N . ILE A 1 94 ? -8.788 0.795 25.454 1.00 85.62 94 ILE A N 1
ATOM 803 C CA . ILE A 1 94 ? -9.087 1.687 26.583 1.00 85.62 94 ILE A CA 1
ATOM 804 C C . ILE A 1 94 ? -10.532 1.476 27.057 1.00 85.62 94 ILE A C 1
ATOM 806 O O . ILE A 1 94 ? -10.744 1.255 28.246 1.00 85.62 94 ILE A O 1
ATOM 810 N N . GLU A 1 95 ? -11.504 1.425 26.140 1.00 81.19 95 GLU A N 1
ATOM 811 C CA . GLU A 1 95 ? -12.913 1.141 26.467 1.00 81.19 95 GLU A CA 1
ATOM 812 C C . GLU A 1 95 ? -13.093 -0.205 27.184 1.00 81.19 95 GLU A C 1
ATOM 814 O O . GLU A 1 95 ? -13.811 -0.313 28.181 1.00 81.19 95 GLU A O 1
ATOM 819 N N . GLU A 1 96 ? -12.438 -1.259 26.690 1.00 83.38 96 GLU A N 1
ATOM 820 C CA . GLU A 1 96 ? -12.486 -2.575 27.329 1.00 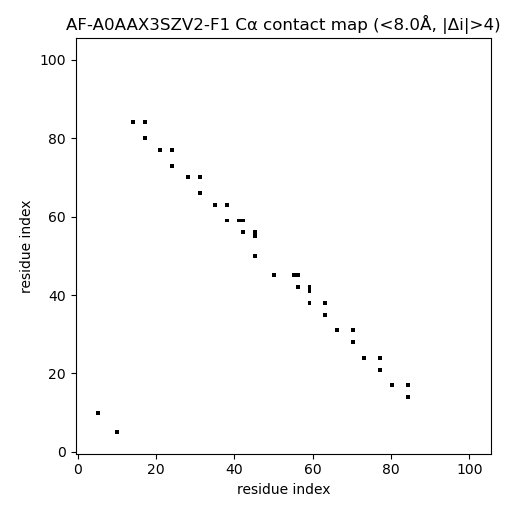83.38 96 GLU A CA 1
ATOM 821 C C . GLU A 1 96 ? -11.875 -2.548 28.739 1.00 83.38 96 GLU A C 1
ATOM 823 O O . GLU A 1 96 ? -12.354 -3.266 29.623 1.00 83.38 96 GLU A O 1
ATOM 828 N N . LEU A 1 97 ? -10.846 -1.724 28.963 1.00 84.12 97 LEU A N 1
ATOM 829 C CA . LEU A 1 97 ? -10.220 -1.529 30.270 1.00 84.12 97 LEU A CA 1
ATOM 830 C C . LEU A 1 97 ? -11.157 -0.793 31.238 1.00 84.12 97 LEU A C 1
ATOM 832 O O . LEU A 1 97 ? -11.398 -1.2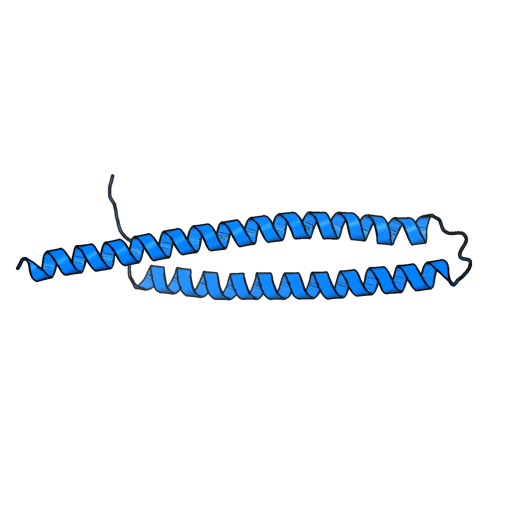80 32.343 1.00 84.12 97 LEU A O 1
ATOM 836 N N . GLU A 1 98 ? -11.736 0.331 30.814 1.00 83.12 98 GLU A N 1
ATOM 837 C CA . GLU A 1 98 ? -12.688 1.123 31.604 1.00 83.12 98 GLU A CA 1
ATOM 838 C C . GLU A 1 98 ? -13.920 0.296 31.987 1.00 83.12 98 GLU A C 1
ATOM 840 O O . GLU A 1 98 ? -14.313 0.242 33.155 1.00 83.12 98 GLU A O 1
ATOM 845 N N . GLY A 1 99 ? -14.478 -0.452 31.032 1.00 80.00 99 GLY A N 1
ATOM 846 C CA . GLY A 1 99 ? -15.608 -1.342 31.284 1.00 80.00 99 GLY A CA 1
ATOM 847 C C . GLY A 1 99 ? -15.276 -2.516 32.214 1.00 80.00 99 GLY A C 1
ATOM 848 O O . GLY A 1 99 ? -16.175 -3.067 32.851 1.00 80.00 99 GLY A O 1
ATOM 849 N N . LYS A 1 100 ? -14.011 -2.946 32.306 1.00 79.12 100 LYS A N 1
ATOM 850 C CA . LYS A 1 100 ? -13.568 -3.941 33.302 1.00 79.12 100 LYS A CA 1
ATOM 851 C C . LYS A 1 100 ? -13.404 -3.313 34.685 1.00 79.12 100 LYS A C 1
ATOM 853 O O . LYS A 1 100 ? -13.884 -3.902 35.647 1.00 79.12 100 LYS A O 1
ATOM 858 N N . MET A 1 101 ? -12.808 -2.123 34.781 1.00 76.12 101 MET A N 1
ATOM 859 C CA . MET A 1 101 ? -12.659 -1.403 36.054 1.00 76.12 101 MET A CA 1
ATOM 860 C C . MET A 1 101 ? -14.018 -1.104 36.698 1.00 76.12 101 MET A C 1
ATOM 862 O O . MET A 1 101 ? -14.216 -1.401 37.870 1.00 76.12 101 MET A O 1
ATOM 866 N N . LEU A 1 102 ? -14.993 -0.626 35.918 1.00 73.81 102 LEU A N 1
ATOM 867 C CA . LEU A 1 102 ? -16.355 -0.358 36.402 1.00 73.81 102 LEU A CA 1
ATOM 868 C C . LEU A 1 102 ? -17.099 -1.615 36.880 1.00 73.81 102 LEU A C 1
ATOM 870 O O . LEU A 1 102 ? -17.981 -1.519 37.729 1.00 73.81 102 LEU A O 1
ATOM 874 N N . ARG A 1 103 ? -16.763 -2.792 36.336 1.00 74.25 103 ARG A N 1
ATOM 875 C CA . ARG A 1 103 ? -17.345 -4.078 36.754 1.00 74.25 103 ARG A CA 1
ATOM 876 C C . ARG A 1 103 ? -16.639 -4.702 37.954 1.00 74.25 103 ARG A C 1
ATOM 878 O O . ARG A 1 103 ? -17.286 -5.449 38.663 1.00 74.25 103 ARG A O 1
ATOM 885 N N . GLY A 1 104 ? -15.354 -4.418 38.168 1.00 66.44 104 GLY A N 1
ATOM 886 C CA . GLY A 1 104 ? -14.613 -4.869 39.354 1.00 66.44 104 GLY A CA 1
ATOM 887 C C . GLY A 1 104 ? -14.854 -4.016 40.606 1.00 66.44 104 GLY A C 1
ATOM 888 O O . GLY A 1 104 ? -14.469 -4.422 41.694 1.00 66.44 104 GLY A O 1
ATOM 889 N N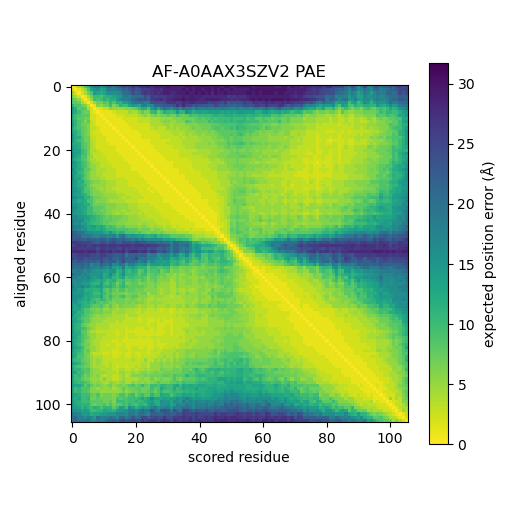 . LEU A 1 105 ? -15.472 -2.841 40.448 1.00 57.69 105 LEU A N 1
ATOM 890 C CA . LEU A 1 105 ? -15.877 -1.928 41.527 1.00 57.69 105 LEU A CA 1
ATOM 891 C C . LEU A 1 105 ? -17.315 -2.167 42.040 1.00 57.69 105 LEU A C 1
ATOM 893 O O . LEU A 1 105 ? -17.736 -1.479 42.968 1.00 57.69 105 LEU A O 1
ATOM 897 N N . ARG A 1 106 ? -18.068 -3.099 41.440 1.00 49.75 106 ARG A N 1
ATOM 898 C CA . ARG A 1 106 ? -19.388 -3.573 41.899 1.00 49.75 106 ARG A CA 1
ATOM 899 C C . ARG A 1 106 ? -19.275 -4.985 42.443 1.00 49.75 106 ARG A C 1
ATOM 901 O O . ARG A 1 106 ? -20.063 -5.287 43.360 1.00 49.75 106 ARG A O 1
#

pLDDT: mean 80.57, std 12.79, range [36.44, 94.69]

Nearest PDB structures (foldseek):
  6nct-assembly1_B  TM=6.227E-01  e=8.695E-01  Homo sapiens
  2b5u-assembly2_C  TM=6.716E-01  e=4.936E+00  Escherichia coli
  7n6g-assembly1_3I  TM=4.206E-01  e=7.261E+00  Chlamydomonas reinhardtii